Protein AF-A0A7R7JEM2-F1 (afdb_monomer)

Structure (mmCIF, N/CA/C/O backbone):
data_AF-A0A7R7JEM2-F1
#
_entry.id   AF-A0A7R7JEM2-F1
#
loop_
_atom_site.group_PDB
_atom_site.id
_atom_site.type_symbol
_atom_site.label_atom_id
_atom_site.label_alt_id
_atom_site.label_comp_id
_atom_site.label_asym_id
_atom_site.label_entity_id
_atom_site.label_seq_id
_atom_site.pdbx_PDB_ins_code
_atom_site.Cartn_x
_atom_site.Cartn_y
_atom_site.Cartn_z
_atom_site.occupancy
_atom_site.B_iso_or_equiv
_atom_site.auth_seq_id
_atom_site.auth_comp_id
_atom_site.auth_asym_id
_atom_site.auth_atom_id
_atom_site.pdbx_PDB_model_num
ATOM 1 N N . MET A 1 1 ? -31.741 18.610 4.351 1.00 39.25 1 MET A N 1
ATOM 2 C CA . MET A 1 1 ? -31.329 17.548 5.291 1.00 39.25 1 MET A CA 1
ATOM 3 C C . MET A 1 1 ? -29.887 17.199 4.954 1.00 39.25 1 MET A C 1
ATOM 5 O O . MET A 1 1 ? -29.651 16.505 3.975 1.00 39.25 1 MET A O 1
ATOM 9 N N . CYS A 1 2 ? -28.926 17.816 5.642 1.00 48.12 2 CYS A N 1
ATOM 10 C CA . CYS A 1 2 ? -27.505 17.566 5.407 1.00 48.12 2 CYS A CA 1
ATOM 11 C C . CYS A 1 2 ? -27.177 16.193 5.999 1.00 48.12 2 CYS A C 1
ATOM 13 O O . CYS A 1 2 ? -27.378 15.980 7.191 1.00 48.12 2 CYS A O 1
ATOM 15 N N . LEU A 1 3 ? -26.768 15.242 5.160 1.00 53.88 3 LEU A N 1
ATOM 16 C CA . LEU A 1 3 ? -26.299 13.942 5.624 1.00 53.88 3 LEU A CA 1
ATOM 17 C C . LEU A 1 3 ? -24.977 14.171 6.359 1.00 53.88 3 LEU A C 1
ATOM 19 O O . LEU A 1 3 ? -23.944 14.378 5.724 1.00 53.88 3 LEU A O 1
ATOM 23 N N . GLU A 1 4 ? -25.011 14.167 7.688 1.00 59.09 4 GLU A N 1
ATOM 24 C CA . GLU A 1 4 ? -23.791 14.064 8.482 1.00 59.09 4 GLU A CA 1
ATOM 25 C C . GLU A 1 4 ? -23.101 12.742 8.099 1.00 59.09 4 GLU A C 1
ATOM 27 O O . GLU A 1 4 ? -23.729 11.679 8.175 1.00 59.09 4 GLU A O 1
ATOM 32 N N . PRO A 1 5 ? -21.843 12.766 7.628 1.00 69.62 5 PRO A N 1
ATOM 33 C CA . PRO A 1 5 ? -21.163 11.552 7.209 1.00 69.62 5 PRO A CA 1
ATOM 34 C C . PRO A 1 5 ? -21.005 10.605 8.403 1.00 69.62 5 PRO A C 1
ATOM 36 O O . PRO A 1 5 ? -20.551 11.014 9.476 1.00 69.62 5 PRO A O 1
ATOM 39 N N . VAL A 1 6 ? -21.353 9.328 8.200 1.00 66.88 6 VAL A N 1
ATOM 40 C CA . VAL A 1 6 ? -21.167 8.260 9.196 1.00 66.88 6 VAL A CA 1
ATOM 41 C C . VAL A 1 6 ? -19.720 8.304 9.704 1.00 66.88 6 VAL A C 1
ATOM 43 O O . VAL A 1 6 ? -18.794 8.360 8.883 1.00 66.88 6 VAL A O 1
ATOM 46 N N . PRO A 1 7 ? -19.487 8.318 11.030 1.00 69.50 7 PRO A N 1
ATOM 47 C CA . PRO A 1 7 ? -18.138 8.368 11.566 1.00 69.50 7 PRO A CA 1
ATOM 48 C 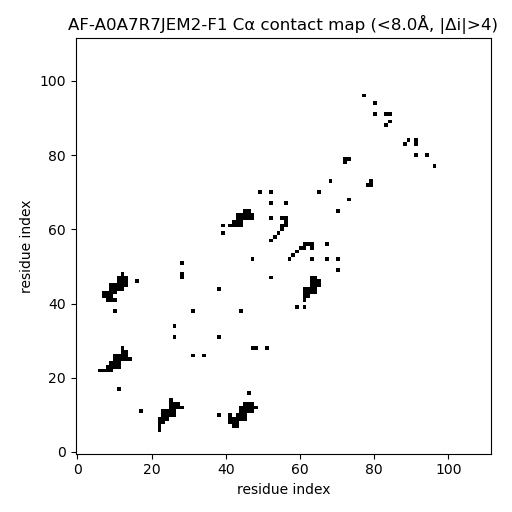C . PRO A 1 7 ? -17.379 7.107 11.149 1.00 69.50 7 PRO A C 1
ATOM 50 O O . PRO A 1 7 ? -17.726 5.999 11.535 1.00 69.50 7 PRO A O 1
ATOM 53 N N . VAL A 1 8 ? -1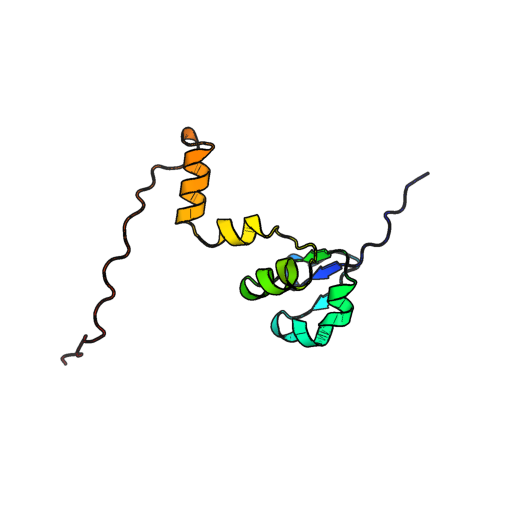6.342 7.302 10.340 1.00 82.56 8 VAL A N 1
ATOM 54 C CA . VAL A 1 8 ? -15.440 6.250 9.870 1.00 82.56 8 VAL A CA 1
ATOM 55 C C . VAL A 1 8 ? -14.238 6.159 10.800 1.00 82.56 8 VAL A C 1
ATOM 57 O O . VAL A 1 8 ? -13.520 7.143 10.987 1.00 82.56 8 VAL A O 1
ATOM 60 N N . ASN A 1 9 ? -14.006 4.980 11.363 1.00 91.62 9 ASN A N 1
ATOM 61 C CA . ASN A 1 9 ? -12.861 4.682 12.208 1.00 91.62 9 ASN A CA 1
ATOM 62 C C . ASN A 1 9 ? -11.631 4.385 11.338 1.00 91.62 9 ASN A C 1
ATOM 64 O O . ASN A 1 9 ? -11.570 3.370 10.640 1.00 91.62 9 ASN A O 1
ATOM 68 N N . ARG A 1 10 ? -10.641 5.277 11.361 1.00 95.56 10 ARG A N 1
ATOM 69 C CA . ARG A 1 10 ? -9.440 5.189 10.522 1.00 95.56 10 ARG A CA 1
ATOM 70 C C . ARG A 1 10 ? -8.204 5.060 11.396 1.00 95.56 10 ARG A C 1
ATOM 72 O O . ARG A 1 10 ? -8.033 5.830 12.338 1.00 95.56 10 ARG A O 1
ATOM 79 N N . ILE A 1 11 ? -7.310 4.146 11.039 1.00 97.50 11 ILE A N 1
ATOM 80 C CA . ILE A 1 11 ? -5.987 4.042 11.659 1.00 97.50 11 ILE A CA 1
ATOM 81 C C . ILE A 1 11 ? -4.943 4.476 10.644 1.00 97.50 11 ILE A C 1
ATOM 83 O O . ILE A 1 11 ? -4.968 4.004 9.514 1.00 97.50 11 ILE A O 1
ATOM 87 N N . SER A 1 12 ? -4.024 5.352 11.034 1.00 97.75 12 SER A N 1
ATOM 88 C CA . SER A 1 12 ? -2.889 5.761 10.211 1.00 97.75 12 SER A CA 1
ATOM 89 C C . SER A 1 12 ? -1.580 5.241 10.783 1.00 97.75 12 SER A C 1
ATOM 91 O O . SER A 1 12 ? -1.327 5.370 11.982 1.00 97.75 12 SER A O 1
ATOM 93 N N . PHE A 1 13 ? -0.734 4.713 9.904 1.00 98.06 13 PHE A N 1
ATOM 94 C CA . PHE A 1 13 ? 0.642 4.331 10.215 1.00 98.06 13 PHE A CA 1
ATOM 95 C C . PHE A 1 13 ? 1.667 5.427 9.878 1.00 98.06 13 PHE A C 1
ATOM 97 O O . PHE A 1 13 ? 2.841 5.288 10.216 1.00 98.06 13 PHE A O 1
ATOM 104 N N . ASP A 1 14 ? 1.228 6.536 9.271 1.00 97.38 14 ASP A N 1
ATOM 105 C CA . ASP A 1 14 ? 2.070 7.685 8.920 1.00 97.38 14 ASP A CA 1
ATOM 106 C C . ASP A 1 14 ? 1.405 8.998 9.387 1.00 97.38 14 ASP A C 1
ATOM 108 O O . ASP A 1 14 ? 0.506 9.530 8.717 1.00 97.38 14 ASP A O 1
ATOM 112 N N . PRO A 1 15 ? 1.814 9.541 10.551 1.00 94.12 15 PRO A N 1
ATOM 113 C CA . PRO A 1 15 ? 1.251 10.779 11.082 1.00 94.12 15 PRO A CA 1
ATOM 114 C C . PRO A 1 15 ? 1.465 11.991 10.176 1.00 94.12 15 PRO A C 1
ATOM 116 O O . PRO A 1 15 ? 0.593 12.853 10.109 1.00 94.12 15 PRO A O 1
ATOM 119 N N . LEU A 1 16 ? 2.580 12.053 9.442 1.00 95.94 16 LEU A N 1
ATOM 120 C CA . LEU A 1 16 ? 2.894 13.203 8.592 1.00 95.94 16 LEU A CA 1
ATOM 121 C C . LEU A 1 16 ? 1.953 13.262 7.389 1.00 95.94 16 LEU A C 1
ATOM 123 O O . LEU A 1 16 ? 1.447 14.329 7.049 1.00 95.94 16 LEU A O 1
ATOM 127 N N . ARG A 1 17 ? 1.646 12.107 6.789 1.00 95.19 17 ARG A N 1
ATOM 128 C CA . ARG A 1 17 ? 0.684 12.007 5.675 1.00 95.19 17 ARG A CA 1
ATOM 129 C C . ARG A 1 17 ? -0.770 12.214 6.080 1.00 95.19 17 ARG A C 1
ATOM 131 O O . ARG A 1 17 ? -1.627 12.334 5.210 1.00 95.19 17 ARG A O 1
ATOM 138 N N . THR A 1 18 ? -1.052 12.216 7.378 1.00 95.12 18 THR A N 1
ATOM 139 C CA . THR A 1 18 ? -2.410 12.342 7.923 1.00 95.12 18 THR A CA 1
ATOM 140 C C . THR A 1 18 ? -2.588 13.560 8.821 1.00 95.12 18 THR A C 1
ATOM 142 O O . THR A 1 18 ? -3.600 13.689 9.509 1.00 95.12 18 THR A O 1
ATOM 145 N N . LEU A 1 19 ? -1.632 14.489 8.783 1.00 94.12 19 LEU A N 1
ATOM 146 C CA . LEU A 1 19 ? -1.703 15.735 9.527 1.00 94.12 19 LEU A CA 1
ATOM 147 C C . LEU A 1 19 ? -2.957 16.530 9.127 1.00 94.12 19 LEU A C 1
ATOM 149 O O . LEU A 1 19 ? -3.228 16.733 7.946 1.00 94.12 19 LEU A O 1
ATOM 153 N N . GLY A 1 20 ? -3.733 16.969 10.119 1.00 90.00 20 GLY A N 1
ATOM 154 C CA . GLY A 1 20 ? -4.962 17.740 9.903 1.00 90.00 20 GLY A CA 1
ATOM 155 C C . GLY A 1 20 ? -6.181 16.915 9.475 1.00 90.00 20 GLY A C 1
ATOM 156 O O . GLY A 1 20 ? -7.271 17.471 9.348 1.00 90.00 20 GLY A O 1
ATOM 157 N N . MET A 1 21 ? -6.048 15.597 9.294 1.00 90.88 21 MET A N 1
ATOM 158 C CA . MET A 1 21 ? -7.202 14.732 9.061 1.00 90.88 21 MET A CA 1
ATOM 159 C C . MET A 1 21 ? -7.939 14.473 10.387 1.00 90.88 21 MET A C 1
ATOM 161 O O . MET A 1 21 ? -7.335 13.974 11.338 1.00 90.88 21 MET A O 1
ATOM 165 N N . PRO A 1 22 ? -9.244 14.775 10.484 1.00 89.50 22 PRO A N 1
ATOM 166 C CA . PRO A 1 22 ? -9.999 14.531 11.704 1.00 89.50 22 PRO A CA 1
ATOM 167 C C . PRO A 1 22 ? -10.309 13.038 11.877 1.00 89.50 22 PRO A C 1
ATOM 169 O O . PRO A 1 22 ? -10.402 12.291 10.899 1.00 89.50 22 PRO A O 1
ATOM 172 N N . ARG A 1 23 ? -10.571 12.633 13.128 1.00 87.19 23 ARG A N 1
ATOM 173 C CA . ARG A 1 23 ? -11.124 11.312 13.492 1.00 87.19 23 ARG A CA 1
ATOM 174 C C . ARG A 1 23 ? -10.277 10.136 12.982 1.00 87.19 23 ARG A C 1
ATOM 176 O O . ARG A 1 23 ? -10.768 9.264 12.267 1.00 87.19 23 ARG A O 1
ATOM 183 N N . LEU A 1 24 ? -9.002 10.110 13.359 1.00 93.31 24 LEU A N 1
ATOM 184 C CA . LEU A 1 24 ? -8.118 8.982 13.083 1.00 93.31 24 LEU A CA 1
ATOM 185 C C . LEU A 1 24 ? -7.231 8.668 14.288 1.00 93.31 24 LEU A C 1
ATOM 187 O O . LEU A 1 24 ? -6.933 9.543 15.100 1.00 93.31 24 LEU A O 1
ATOM 191 N N . VAL A 1 25 ? -6.811 7.414 14.387 1.00 95.06 25 VAL A N 1
ATOM 192 C CA . VAL A 1 25 ? -5.885 6.936 15.413 1.00 95.06 25 VAL A CA 1
ATOM 193 C C . VAL A 1 25 ? -4.531 6.681 14.770 1.00 95.06 25 VAL A C 1
ATOM 195 O O . VAL A 1 25 ? -4.438 6.012 13.745 1.00 95.06 25 VAL A O 1
ATOM 198 N N . HIS A 1 26 ? -3.467 7.201 15.372 1.00 96.06 26 HIS A N 1
ATOM 199 C CA . HIS A 1 26 ? -2.111 6.933 14.908 1.00 96.06 26 HIS A CA 1
ATOM 200 C C . HIS A 1 26 ? -1.541 5.703 15.609 1.00 96.06 26 HIS A C 1
ATOM 202 O O . HIS A 1 26 ? -1.525 5.630 16.838 1.00 96.06 26 HIS A O 1
ATOM 208 N N . VAL A 1 27 ? -1.020 4.762 14.827 1.00 97.25 27 VAL A N 1
ATOM 209 C CA . VAL A 1 27 ? -0.307 3.586 15.329 1.00 97.25 27 VAL A CA 1
ATOM 210 C C . VAL A 1 27 ? 1.055 3.552 14.661 1.00 97.25 27 VAL A C 1
ATOM 212 O O . VAL A 1 27 ? 1.149 3.564 13.440 1.00 97.25 27 VAL A O 1
ATOM 215 N N . LYS A 1 28 ? 2.133 3.493 15.444 1.00 96.50 28 LYS A N 1
ATOM 216 C CA . LYS A 1 28 ? 3.469 3.293 14.870 1.00 96.50 28 LYS A CA 1
ATOM 217 C C . LYS A 1 28 ? 3.527 1.933 14.152 1.00 96.50 28 LYS A C 1
ATOM 219 O O . LYS A 1 28 ? 3.040 0.959 14.736 1.00 96.50 28 LYS A O 1
ATOM 224 N N . PRO A 1 29 ? 4.123 1.822 12.949 1.00 97.00 29 PRO A N 1
ATOM 225 C CA . PRO A 1 29 ? 4.241 0.553 12.223 1.00 97.00 29 PRO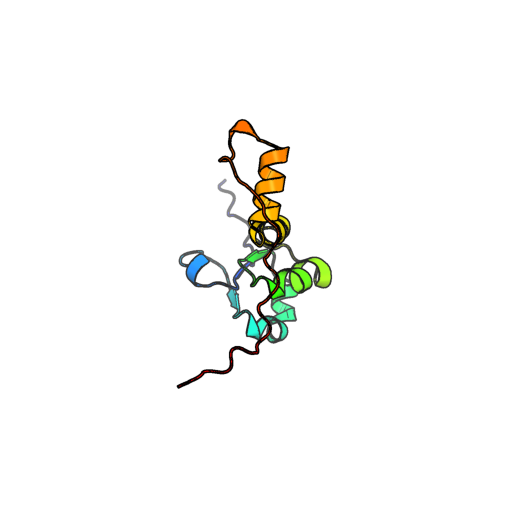 A CA 1
ATOM 226 C C . PRO A 1 29 ? 4.742 -0.609 13.092 1.00 97.00 29 PRO A C 1
ATOM 228 O O . PRO A 1 29 ? 4.177 -1.702 13.077 1.00 97.00 29 PRO A O 1
ATOM 231 N N . GLU A 1 30 ? 5.743 -0.356 13.937 1.00 97.62 30 GLU A N 1
ATOM 232 C CA . GLU A 1 30 ? 6.381 -1.346 14.815 1.00 97.62 30 GLU A CA 1
ATOM 233 C C . GLU A 1 30 ? 5.463 -1.817 15.955 1.00 97.62 30 GLU A C 1
ATOM 235 O O . GLU A 1 30 ? 5.751 -2.798 16.640 1.00 97.62 30 GLU A O 1
ATOM 240 N N . HIS A 1 31 ? 4.358 -1.112 16.202 1.00 97.44 31 HIS A N 1
ATOM 241 C CA . HIS A 1 31 ? 3.379 -1.443 17.235 1.00 97.44 31 HIS A CA 1
ATOM 242 C C . HIS A 1 31 ? 2.136 -2.135 16.678 1.00 97.44 31 HIS A C 1
ATOM 244 O O . HIS A 1 31 ? 1.254 -2.479 17.458 1.00 97.44 31 HIS A O 1
ATOM 250 N N . MET A 1 32 ? 2.083 -2.427 15.373 1.00 96.69 32 MET A N 1
ATOM 251 C CA . MET A 1 32 ? 0.952 -3.097 14.719 1.00 96.69 32 MET A CA 1
ATOM 252 C C . MET A 1 32 ? 0.396 -4.280 15.527 1.00 96.69 32 MET A C 1
ATOM 254 O O . MET A 1 32 ? -0.800 -4.336 15.793 1.00 96.69 32 MET A O 1
ATOM 258 N N . TYR A 1 33 ? 1.263 -5.191 15.982 1.00 96.94 33 TYR A N 1
ATOM 259 C CA . TYR A 1 33 ? 0.830 -6.388 16.709 1.00 96.94 33 TYR A CA 1
ATOM 260 C C . TYR A 1 33 ? 0.244 -6.097 18.101 1.00 96.94 33 TYR A C 1
ATOM 262 O O . TYR A 1 33 ? -0.595 -6.852 18.580 1.00 96.94 33 TYR A O 1
ATOM 270 N N . ARG A 1 34 ? 0.631 -4.982 18.736 1.00 97.88 34 ARG A N 1
ATOM 271 C CA . ARG A 1 34 ? 0.074 -4.542 20.029 1.00 97.88 34 ARG A CA 1
ATOM 272 C C . ARG A 1 34 ? -1.330 -3.949 19.886 1.00 97.88 34 ARG A C 1
ATOM 274 O O . ARG A 1 34 ? -2.061 -3.880 20.864 1.00 97.88 34 ARG A O 1
ATOM 281 N N . HIS A 1 35 ? -1.699 -3.536 18.674 1.00 97.06 35 HIS A N 1
ATOM 282 C CA . HIS A 1 35 ? -2.967 -2.876 18.360 1.00 97.06 35 HIS A CA 1
ATOM 283 C C . HIS A 1 35 ? -3.863 -3.726 17.441 1.00 97.06 35 HIS A C 1
ATOM 285 O O . HIS A 1 35 ? -4.748 -3.181 16.782 1.00 97.06 35 HIS A O 1
ATOM 291 N N . LEU A 1 36 ? -3.666 -5.053 17.379 1.00 97.19 36 LEU A N 1
ATOM 292 C CA . LEU A 1 36 ? -4.425 -5.926 16.470 1.00 97.19 36 LEU A CA 1
ATOM 293 C C . LEU A 1 36 ? -5.937 -5.803 16.646 1.00 97.19 36 LEU A C 1
ATOM 295 O O . LEU A 1 36 ? -6.640 -5.701 15.648 1.00 97.19 36 LEU A O 1
ATOM 299 N N . GLU A 1 37 ? -6.432 -5.756 17.882 1.00 96.25 37 GLU A N 1
ATOM 300 C CA . GLU A 1 37 ? -7.871 -5.637 18.146 1.00 96.25 37 GLU A CA 1
ATOM 301 C C . GLU A 1 37 ? -8.458 -4.352 17.549 1.00 96.25 37 GLU A C 1
ATOM 303 O O . GLU A 1 37 ? -9.482 -4.386 16.873 1.00 96.25 37 GLU A O 1
ATOM 308 N N . GLN A 1 38 ? -7.751 -3.227 17.688 1.00 95.44 38 GLN A N 1
ATOM 309 C CA . GLN A 1 38 ? -8.152 -1.953 17.082 1.00 95.44 38 GLN A CA 1
ATOM 310 C C . GLN A 1 38 ? -8.074 -2.006 15.548 1.00 95.44 38 GLN A C 1
ATOM 312 O O . GLN A 1 38 ? -8.972 -1.526 14.860 1.00 95.44 38 GLN A O 1
ATOM 317 N N . ILE A 1 39 ? -7.026 -2.627 15.002 1.00 97.12 39 ILE A N 1
ATOM 318 C CA . ILE A 1 39 ? -6.818 -2.790 13.554 1.00 97.12 39 ILE A CA 1
ATOM 319 C C . ILE A 1 39 ? -7.908 -3.659 12.920 1.00 97.12 39 ILE A C 1
ATOM 321 O O . ILE A 1 39 ? -8.368 -3.359 11.816 1.00 97.12 39 ILE A O 1
ATOM 325 N N . ARG A 1 40 ? -8.346 -4.717 13.609 1.00 96.44 40 ARG A N 1
ATOM 326 C CA . ARG A 1 40 ? -9.384 -5.639 13.127 1.00 96.44 40 ARG A CA 1
ATOM 327 C C . ARG A 1 40 ? -10.724 -4.945 12.905 1.00 96.44 40 ARG A C 1
ATOM 329 O O . ARG A 1 40 ? -11.437 -5.335 11.982 1.00 96.44 40 ARG A O 1
ATOM 336 N N . VAL A 1 41 ? -11.036 -3.925 13.704 1.00 95.44 41 VAL A N 1
ATOM 337 C CA . VAL A 1 41 ? -12.316 -3.196 13.660 1.00 95.44 41 VAL A CA 1
ATOM 338 C C . VAL A 1 41 ? -12.241 -1.845 12.935 1.00 95.44 41 VAL A C 1
ATOM 340 O O . VAL A 1 41 ? -13.258 -1.175 12.796 1.00 95.44 41 VAL A O 1
ATOM 343 N N . ALA A 1 42 ? -11.066 -1.421 12.462 1.00 95.69 42 ALA A N 1
ATOM 344 C CA . ALA A 1 42 ? -10.901 -0.142 11.769 1.00 95.69 42 ALA A CA 1
ATOM 345 C C . ALA A 1 42 ? -11.402 -0.203 10.322 1.00 95.69 42 ALA A C 1
ATOM 347 O O . ALA A 1 42 ? -10.934 -1.040 9.553 1.00 95.69 42 ALA A O 1
ATOM 348 N N . ASP A 1 43 ? -12.273 0.715 9.905 1.00 94.94 43 ASP A N 1
ATOM 349 C CA . ASP A 1 43 ? -12.828 0.773 8.543 1.00 94.94 43 ASP A CA 1
ATOM 350 C C . ASP A 1 43 ? -11.741 0.875 7.470 1.00 94.94 43 ASP A C 1
ATOM 352 O O . ASP A 1 43 ? -11.835 0.235 6.419 1.00 94.94 43 ASP A O 1
ATOM 356 N N . TRP A 1 44 ? -10.694 1.650 7.762 1.00 96.31 44 TRP A N 1
ATOM 357 C CA . TRP A 1 44 ? -9.554 1.860 6.877 1.00 96.31 44 TRP A CA 1
ATOM 358 C C . TRP A 1 44 ? -8.235 1.919 7.632 1.00 96.31 44 TRP A C 1
ATOM 360 O O . TRP A 1 44 ? -8.123 2.559 8.680 1.00 96.31 44 TRP A O 1
ATOM 370 N N . LEU A 1 45 ? -7.215 1.324 7.020 1.00 97.81 45 LEU A N 1
ATOM 371 C CA . LEU A 1 45 ? -5.824 1.457 7.425 1.00 97.81 45 LEU A CA 1
ATOM 372 C C . LEU A 1 45 ? -5.088 2.339 6.416 1.00 97.81 45 LEU A C 1
ATOM 374 O O . LEU A 1 45 ? -5.040 2.033 5.226 1.00 97.81 45 LEU A O 1
ATOM 378 N N . LEU A 1 46 ? -4.529 3.444 6.885 1.00 97.81 46 LEU A N 1
ATOM 379 C CA . LEU A 1 46 ? -3.911 4.473 6.067 1.00 97.81 46 LEU A CA 1
ATOM 380 C C . LEU A 1 46 ? -2.390 4.397 6.178 1.00 97.81 46 LEU A C 1
ATOM 382 O O . LEU A 1 46 ? -1.829 4.290 7.267 1.00 97.81 46 LEU A O 1
ATOM 386 N N . PHE A 1 47 ? -1.744 4.487 5.025 1.00 97.75 47 PHE A N 1
ATOM 387 C CA . PHE A 1 47 ? -0.305 4.563 4.814 1.00 97.75 47 PHE A CA 1
ATOM 388 C C . PHE A 1 47 ? 0.519 3.516 5.586 1.00 97.75 47 PHE A C 1
ATOM 390 O O . PHE A 1 47 ? 1.500 3.889 6.230 1.00 97.75 47 PHE A O 1
ATOM 397 N N . PRO A 1 48 ? 0.170 2.211 5.542 1.00 98.00 48 PRO A N 1
ATOM 398 C CA . PRO A 1 48 ? 1.004 1.174 6.149 1.00 98.00 48 PRO A CA 1
ATOM 399 C C . PRO A 1 48 ? 2.419 1.152 5.550 1.00 98.00 48 PRO A C 1
ATOM 401 O O . PRO A 1 48 ? 2.632 1.497 4.384 1.00 98.00 48 PRO A O 1
ATOM 404 N N . ALA A 1 49 ? 3.402 0.691 6.321 1.00 96.88 49 ALA A N 1
ATOM 405 C CA . ALA A 1 49 ? 4.727 0.411 5.779 1.00 96.88 49 ALA A CA 1
ATOM 406 C C . ALA A 1 49 ? 4.666 -0.769 4.790 1.00 96.88 49 ALA A C 1
ATOM 408 O O . ALA A 1 49 ? 3.839 -1.669 4.936 1.00 96.88 49 ALA A O 1
ATOM 409 N N . ALA A 1 50 ? 5.571 -0.809 3.804 1.00 95.62 50 ALA A N 1
ATOM 410 C CA . ALA A 1 50 ? 5.551 -1.821 2.738 1.00 95.62 50 ALA A CA 1
ATOM 411 C C . ALA A 1 50 ? 5.548 -3.269 3.268 1.00 95.62 50 ALA A C 1
ATOM 413 O O . ALA A 1 50 ? 4.849 -4.125 2.733 1.00 95.62 50 ALA A O 1
ATOM 414 N N . TRP A 1 51 ? 6.265 -3.533 4.364 1.00 96.00 51 TRP A N 1
ATOM 415 C CA . TRP A 1 51 ? 6.305 -4.854 4.997 1.00 96.00 51 TRP A CA 1
ATOM 416 C C . TRP A 1 51 ? 4.986 -5.245 5.691 1.00 96.00 51 TRP A C 1
ATOM 418 O O . TRP A 1 51 ? 4.726 -6.431 5.877 1.00 96.00 51 TRP A O 1
ATOM 428 N N . GLN A 1 52 ? 4.134 -4.279 6.057 1.00 97.50 52 GLN A N 1
ATOM 429 C CA . GLN A 1 52 ? 2.844 -4.531 6.713 1.00 97.50 52 GLN A CA 1
ATOM 430 C C . GLN A 1 52 ? 1.738 -4.897 5.721 1.00 97.50 52 GLN A C 1
ATOM 432 O O . GLN A 1 52 ? 0.777 -5.562 6.102 1.00 97.50 52 GLN A O 1
ATOM 437 N N . VAL A 1 53 ? 1.858 -4.462 4.461 1.00 97.50 53 VAL A N 1
ATOM 438 C CA . VAL A 1 53 ? 0.796 -4.538 3.442 1.00 97.50 53 VAL A CA 1
ATOM 439 C C . VAL A 1 53 ? 0.211 -5.941 3.336 1.00 97.50 53 VAL A C 1
ATOM 441 O O . VAL A 1 53 ? -1.003 -6.102 3.429 1.00 97.50 53 VAL A O 1
ATOM 444 N N . ASN A 1 54 ? 1.063 -6.961 3.224 1.00 97.38 54 ASN A N 1
ATOM 445 C CA . ASN A 1 54 ? 0.604 -8.336 3.046 1.00 97.38 54 ASN A CA 1
ATOM 446 C C . ASN A 1 54 ? -0.129 -8.872 4.280 1.00 97.38 54 ASN A C 1
ATOM 448 O O . ASN A 1 54 ? -1.186 -9.486 4.151 1.00 97.38 54 ASN A O 1
ATOM 452 N N . ALA A 1 55 ? 0.396 -8.601 5.477 1.00 97.75 55 ALA A N 1
ATOM 453 C CA . ALA A 1 55 ? -0.232 -9.031 6.722 1.00 97.75 55 ALA A CA 1
ATOM 454 C C . ALA A 1 55 ? -1.594 -8.349 6.928 1.00 97.75 55 ALA A C 1
ATOM 456 O O . ALA A 1 55 ? -2.574 -9.008 7.265 1.00 97.75 55 ALA A O 1
ATOM 457 N N . LEU A 1 56 ? -1.673 -7.040 6.685 1.00 98.00 56 LEU A N 1
ATOM 458 C CA . LEU A 1 56 ? -2.896 -6.261 6.874 1.00 98.00 56 LEU A CA 1
ATOM 459 C C . LEU A 1 56 ? -3.964 -6.584 5.822 1.00 98.00 56 LEU A C 1
ATOM 461 O O . LEU A 1 56 ? -5.134 -6.750 6.166 1.00 98.00 56 LEU A O 1
ATOM 465 N N . HIS A 1 57 ? -3.574 -6.674 4.550 1.00 97.75 57 HIS A N 1
ATOM 466 C CA . HIS A 1 57 ? -4.514 -6.876 3.454 1.00 97.75 57 HIS A CA 1
ATOM 467 C C . HIS A 1 57 ? -4.894 -8.347 3.273 1.00 97.75 57 HIS A C 1
ATOM 469 O O . HIS A 1 57 ? -6.070 -8.681 3.366 1.00 97.75 57 HIS A O 1
ATOM 475 N N . TYR A 1 58 ? -3.916 -9.228 3.047 1.00 97.69 58 TYR A N 1
ATOM 476 C CA . TYR A 1 58 ? -4.188 -10.644 2.788 1.00 97.69 58 TYR A CA 1
ATOM 477 C C . TYR A 1 58 ? -4.405 -11.436 4.079 1.00 97.69 58 TYR A C 1
ATOM 479 O O . TYR A 1 58 ? -5.264 -12.308 4.119 1.00 97.69 58 TYR A O 1
ATOM 487 N N . GLY A 1 59 ? -3.658 -11.122 5.143 1.00 97.38 59 GLY A N 1
ATOM 488 C CA . GLY A 1 59 ? -3.778 -11.825 6.424 1.00 97.38 59 GLY A CA 1
ATOM 489 C C . GLY A 1 59 ? -5.017 -11.425 7.230 1.00 97.38 59 GLY A C 1
ATOM 490 O O . GLY A 1 59 ? -5.744 -12.286 7.717 1.00 97.38 59 GLY A O 1
ATOM 491 N N . LEU A 1 60 ? -5.269 -10.121 7.380 1.00 97.06 60 LEU A N 1
ATOM 492 C CA . LEU A 1 60 ? -6.385 -9.601 8.184 1.00 97.06 60 LEU A CA 1
ATOM 493 C C . LEU A 1 60 ? -7.609 -9.176 7.358 1.00 97.06 60 LEU A C 1
ATOM 495 O O . LEU A 1 60 ? -8.607 -8.757 7.944 1.00 97.06 60 LEU A O 1
ATOM 499 N N . GLY A 1 61 ? -7.545 -9.234 6.024 1.00 97.00 61 GLY A N 1
ATOM 500 C CA . GLY A 1 61 ? -8.653 -8.832 5.153 1.00 97.00 61 GLY A CA 1
ATOM 501 C C . GLY A 1 61 ? -9.003 -7.344 5.244 1.00 97.00 61 GLY A C 1
ATOM 502 O O . GLY A 1 61 ? -10.114 -6.949 4.883 1.00 97.00 61 GLY A O 1
ATOM 503 N N . ARG A 1 62 ? -8.107 -6.497 5.774 1.00 97.12 62 ARG A N 1
ATOM 504 C CA . ARG A 1 62 ? -8.413 -5.080 5.997 1.00 97.12 62 ARG A CA 1
ATOM 505 C C . ARG A 1 62 ? -8.257 -4.269 4.715 1.00 97.12 62 ARG A C 1
ATOM 507 O O . ARG A 1 62 ? -7.392 -4.520 3.871 1.00 97.12 62 ARG A O 1
ATOM 514 N N . ARG A 1 63 ? -9.095 -3.237 4.599 1.00 97.06 63 ARG A N 1
ATOM 515 C CA . ARG A 1 63 ? -8.994 -2.224 3.546 1.00 97.06 63 ARG A CA 1
ATOM 516 C C . ARG A 1 63 ? -7.831 -1.297 3.865 1.00 97.06 63 ARG A C 1
ATOM 518 O O . ARG A 1 63 ? -7.773 -0.725 4.954 1.00 97.06 63 ARG A O 1
ATOM 525 N N . ILE A 1 64 ? -6.932 -1.143 2.900 1.00 97.69 64 ILE A N 1
ATOM 526 C CA . ILE A 1 64 ? -5.758 -0.289 3.034 1.00 97.69 64 ILE A CA 1
ATOM 527 C C . ILE A 1 64 ? -5.776 0.829 1.993 1.00 97.69 64 ILE A C 1
ATOM 529 O O . ILE A 1 64 ? -6.249 0.641 0.869 1.00 97.69 64 ILE A O 1
ATOM 533 N N . PHE A 1 65 ? -5.248 1.984 2.377 1.00 97.06 65 PHE A N 1
ATOM 534 C CA . PHE A 1 65 ? -4.945 3.086 1.478 1.00 97.06 65 PHE A CA 1
ATOM 535 C C . PHE A 1 65 ? -3.487 3.517 1.681 1.00 97.06 65 PHE A C 1
ATOM 537 O O . PHE A 1 65 ? -3.109 3.740 2.826 1.00 97.06 65 PHE A O 1
ATOM 544 N N . PRO A 1 66 ? -2.674 3.706 0.630 1.00 96.94 66 PRO A N 1
ATOM 545 C CA . PRO A 1 66 ? -2.950 3.383 -0.768 1.00 96.94 66 PRO A CA 1
ATOM 546 C C . PRO A 1 66 ? -3.268 1.898 -0.993 1.00 96.94 66 PRO A C 1
ATOM 548 O O . PRO A 1 66 ? -3.044 1.064 -0.120 1.00 96.94 66 PRO A O 1
ATOM 551 N N . SER A 1 67 ? -3.831 1.573 -2.157 1.00 97.00 67 SER A N 1
ATOM 552 C CA . SER A 1 67 ? -4.236 0.198 -2.474 1.00 97.00 67 SER A CA 1
ATOM 553 C C . SER A 1 67 ? -3.034 -0.764 -2.523 1.00 97.00 67 SER A C 1
ATOM 555 O O . SER A 1 67 ? -1.923 -0.322 -2.827 1.00 97.00 67 SER A O 1
ATOM 557 N N . PRO A 1 68 ? -3.227 -2.083 -2.326 1.00 96.38 68 PRO A N 1
ATOM 558 C CA . PRO A 1 68 ? -2.150 -3.067 -2.482 1.00 96.38 68 PRO A CA 1
ATOM 559 C C . PRO A 1 68 ? -1.458 -2.986 -3.851 1.00 96.38 68 PRO A C 1
ATOM 561 O O . PRO A 1 68 ? -0.236 -3.059 -3.934 1.00 96.38 68 PRO A O 1
ATOM 564 N N . ALA A 1 69 ? -2.224 -2.740 -4.921 1.00 95.88 69 ALA A N 1
ATOM 565 C CA . ALA A 1 69 ? -1.685 -2.551 -6.266 1.00 95.88 69 ALA A CA 1
ATOM 566 C C . ALA A 1 69 ? -0.718 -1.358 -6.340 1.00 95.88 69 ALA A C 1
ATOM 568 O O . ALA A 1 69 ? 0.332 -1.456 -6.969 1.00 95.88 69 ALA A O 1
ATOM 569 N N . THR A 1 70 ? -1.024 -0.257 -5.644 1.00 95.94 70 THR A N 1
ATOM 570 C CA . THR A 1 70 ? -0.128 0.904 -5.542 1.00 95.94 70 THR A CA 1
ATOM 571 C C . THR A 1 70 ? 1.196 0.534 -4.879 1.00 95.94 70 THR A C 1
ATOM 573 O O . THR A 1 70 ? 2.244 0.959 -5.356 1.00 95.94 70 THR A O 1
ATOM 576 N N . TYR A 1 71 ? 1.172 -0.275 -3.815 1.00 96.25 71 TYR A N 1
ATOM 577 C CA . TYR A 1 71 ? 2.397 -0.728 -3.150 1.00 96.25 71 TYR A CA 1
ATOM 578 C C . TYR A 1 71 ? 3.217 -1.670 -4.031 1.00 96.25 71 TYR A C 1
ATOM 580 O O . TYR A 1 71 ? 4.427 -1.491 -4.148 1.00 96.25 71 TYR A O 1
ATOM 588 N N . HIS A 1 72 ? 2.575 -2.650 -4.667 1.00 94.50 72 HIS A N 1
ATOM 589 C CA . HIS A 1 72 ? 3.275 -3.638 -5.488 1.00 94.50 72 HIS A CA 1
ATOM 590 C C . HIS A 1 72 ? 3.861 -3.018 -6.757 1.00 94.50 72 HIS A C 1
ATOM 592 O O . HIS A 1 72 ? 5.030 -3.243 -7.065 1.00 94.50 72 HIS A O 1
ATOM 598 N N . LEU A 1 73 ? 3.079 -2.195 -7.460 1.00 95.31 73 LEU A N 1
ATOM 599 C CA . LEU A 1 73 ? 3.535 -1.553 -8.688 1.00 95.31 73 LEU A CA 1
ATOM 600 C C . LEU A 1 73 ? 4.506 -0.404 -8.395 1.00 95.31 73 LEU A C 1
ATOM 602 O O . LEU A 1 73 ? 5.542 -0.287 -9.040 1.00 95.31 73 LEU A O 1
ATOM 606 N N . GLY A 1 74 ? 4.206 0.417 -7.387 1.00 92.62 74 GLY A N 1
ATOM 607 C CA . GLY A 1 74 ? 5.011 1.587 -7.036 1.00 92.62 74 GLY A CA 1
ATOM 608 C C . GLY 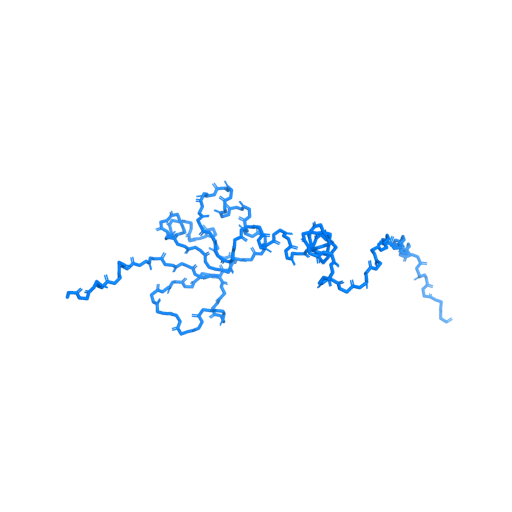A 1 74 ? 6.376 1.259 -6.426 1.00 92.62 74 GLY A C 1
ATOM 609 O O . GLY A 1 74 ? 7.249 2.125 -6.401 1.00 92.62 74 GLY A O 1
ATOM 610 N N . HIS A 1 75 ? 6.594 0.028 -5.947 1.00 93.50 75 HIS A N 1
ATOM 611 C CA . HIS A 1 75 ? 7.882 -0.375 -5.376 1.00 93.50 75 HIS A CA 1
ATOM 612 C C . HIS A 1 75 ? 8.977 -0.567 -6.435 1.00 93.50 75 HIS A C 1
ATOM 614 O O . HIS A 1 75 ? 10.151 -0.308 -6.165 1.00 93.50 75 HIS A O 1
ATOM 620 N N . SER A 1 76 ? 8.613 -1.002 -7.644 1.00 94.69 76 SER A N 1
ATOM 621 C CA . SER A 1 76 ? 9.568 -1.284 -8.715 1.00 94.69 76 SER A CA 1
ATOM 622 C C . SER A 1 76 ? 9.364 -0.328 -9.876 1.00 94.69 76 SER A C 1
ATOM 624 O O . SER A 1 76 ? 8.386 -0.417 -10.613 1.00 94.69 76 SER A O 1
ATOM 626 N N . LYS A 1 77 ? 10.351 0.545 -10.101 1.00 93.06 77 LYS A N 1
ATOM 627 C CA . LYS A 1 77 ? 10.366 1.416 -11.283 1.00 93.06 77 LYS A CA 1
ATOM 628 C C . LYS A 1 77 ? 10.318 0.606 -12.581 1.00 93.06 77 LYS A C 1
ATOM 630 O O . LYS A 1 77 ? 9.655 1.021 -13.516 1.00 93.06 77 LYS A O 1
ATOM 635 N N . VAL A 1 78 ? 10.968 -0.561 -12.617 1.00 95.00 78 VAL A N 1
ATOM 636 C CA . VAL A 1 78 ? 10.965 -1.459 -13.783 1.00 95.00 78 VAL A CA 1
ATOM 637 C C . VAL A 1 78 ? 9.559 -1.981 -14.074 1.00 95.00 78 VAL A C 1
ATOM 639 O O . VAL A 1 78 ? 9.098 -1.878 -15.208 1.00 95.00 78 VAL A O 1
ATOM 642 N N . GLU A 1 79 ? 8.862 -2.501 -13.061 1.00 95.56 79 GLU A N 1
ATOM 643 C CA . GLU A 1 79 ? 7.504 -3.031 -13.241 1.00 95.56 79 GLU A CA 1
ATOM 644 C C . GLU A 1 79 ? 6.503 -1.914 -13.550 1.00 95.56 79 GLU A C 1
ATOM 646 O O . GLU A 1 79 ? 5.665 -2.066 -14.436 1.00 95.56 79 GLU A O 1
ATOM 651 N N . MET A 1 80 ? 6.638 -0.753 -12.901 1.00 95.88 80 MET A N 1
ATOM 652 C CA . MET A 1 80 ? 5.824 0.423 -13.204 1.00 95.88 80 MET A CA 1
ATOM 653 C C . MET A 1 80 ? 6.012 0.889 -14.654 1.00 95.88 80 MET A C 1
ATOM 655 O O . MET A 1 80 ? 5.023 1.095 -15.353 1.00 95.88 80 MET A O 1
ATOM 659 N N . THR A 1 81 ? 7.254 1.003 -15.138 1.00 95.81 81 THR A N 1
ATOM 660 C CA . THR A 1 81 ? 7.534 1.361 -16.537 1.00 95.81 81 THR A CA 1
ATOM 661 C C . THR A 1 81 ? 6.948 0.333 -17.502 1.00 95.81 81 THR A C 1
ATOM 663 O O . THR A 1 81 ? 6.329 0.723 -18.486 1.00 95.81 81 THR A O 1
ATOM 666 N N . ARG A 1 82 ? 7.079 -0.971 -17.222 1.00 95.69 82 ARG A N 1
ATOM 667 C CA . ARG A 1 82 ? 6.486 -2.033 -18.055 1.00 95.69 82 ARG A CA 1
ATOM 668 C C . ARG A 1 82 ? 4.964 -1.927 -18.126 1.00 95.69 82 ARG A C 1
ATOM 670 O O . ARG A 1 82 ? 4.405 -2.014 -19.216 1.00 95.69 82 ARG A O 1
ATOM 677 N N . ALA A 1 83 ? 4.303 -1.695 -16.992 1.00 96.44 83 ALA A N 1
ATOM 678 C CA . ALA A 1 83 ? 2.855 -1.515 -16.949 1.00 96.44 83 ALA A CA 1
ATOM 679 C C . ALA A 1 83 ? 2.407 -0.275 -17.740 1.00 96.44 83 ALA A C 1
ATOM 681 O O . ALA A 1 83 ? 1.447 -0.348 -18.504 1.00 96.44 83 ALA A O 1
ATOM 682 N N . LEU A 1 84 ? 3.121 0.846 -17.609 1.00 96.44 84 LEU A N 1
ATOM 683 C CA . LEU A 1 84 ? 2.813 2.065 -18.358 1.00 96.44 84 LEU A CA 1
ATOM 684 C C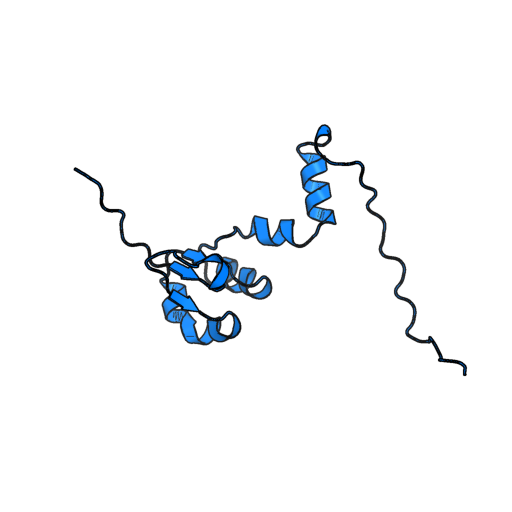 . LEU A 1 84 ? 3.066 1.894 -19.862 1.00 96.44 84 LEU A C 1
ATOM 686 O O . LEU A 1 84 ? 2.230 2.303 -20.658 1.00 96.44 84 LEU A O 1
ATOM 690 N N . LEU A 1 85 ? 4.153 1.231 -20.267 1.00 96.25 85 LEU A N 1
ATOM 691 C CA . LEU A 1 85 ? 4.415 0.926 -21.679 1.00 96.25 85 LEU A CA 1
ATOM 692 C C . LEU A 1 85 ? 3.316 0.050 -22.293 1.00 96.25 85 LEU A C 1
ATOM 694 O O . LEU A 1 85 ? 2.979 0.230 -23.459 1.00 96.25 85 LEU A O 1
ATOM 698 N N . ALA A 1 86 ? 2.738 -0.872 -21.520 1.00 96.69 86 ALA A N 1
ATOM 699 C CA . ALA A 1 86 ? 1.654 -1.728 -21.992 1.00 96.69 86 ALA A CA 1
ATOM 700 C C . ALA A 1 86 ? 0.326 -0.974 -22.193 1.00 96.69 86 ALA A C 1
ATOM 702 O O . ALA A 1 86 ? -0.459 -1.347 -23.061 1.00 96.69 86 ALA A O 1
ATOM 703 N N . VAL A 1 87 ? 0.060 0.068 -21.397 1.00 97.62 87 VAL A N 1
ATOM 704 C CA . VAL A 1 87 ? -1.236 0.776 -21.390 1.00 97.62 87 VAL A CA 1
ATOM 705 C C . VAL A 1 87 ? -1.196 2.087 -22.178 1.00 97.62 87 VAL A C 1
ATOM 707 O O . VAL A 1 87 ? -2.154 2.422 -22.871 1.00 97.62 87 VAL A O 1
ATOM 710 N N . CYS A 1 88 ? -0.107 2.846 -22.080 1.00 96.88 88 CYS A N 1
ATOM 711 C CA . CYS A 1 88 ? 0.044 4.173 -22.676 1.00 96.88 88 CYS A CA 1
ATOM 712 C C . CYS A 1 88 ? 1.465 4.398 -23.238 1.00 96.88 88 CYS A C 1
ATOM 714 O O . CYS A 1 88 ? 2.158 5.324 -22.815 1.00 96.88 88 CYS A O 1
ATOM 716 N N . PRO A 1 89 ? 1.912 3.601 -24.230 1.00 95.88 89 PRO A N 1
ATOM 717 C CA . PRO A 1 89 ? 3.298 3.617 -24.715 1.00 95.88 89 PRO A CA 1
ATOM 718 C C . PRO A 1 89 ? 3.787 4.996 -25.187 1.00 95.88 89 PRO A C 1
ATOM 720 O O . PRO A 1 89 ? 4.952 5.325 -25.003 1.00 95.88 89 PRO A O 1
ATOM 723 N N . HIS A 1 90 ? 2.900 5.832 -25.735 1.00 97.38 90 HIS A N 1
ATOM 724 C CA . HIS A 1 90 ? 3.230 7.178 -26.226 1.00 97.38 90 HIS A CA 1
ATOM 725 C C . HIS A 1 90 ? 3.391 8.234 -25.116 1.00 97.38 90 HIS A C 1
ATOM 727 O O . HIS A 1 90 ? 3.788 9.362 -25.396 1.00 97.38 90 HIS A O 1
ATOM 733 N N . ASN A 1 91 ? 3.065 7.898 -23.864 1.00 97.00 91 ASN A N 1
ATOM 734 C CA . ASN A 1 91 ? 3.150 8.797 -22.708 1.00 97.00 91 ASN A CA 1
ATOM 735 C C . ASN A 1 91 ? 4.268 8.402 -21.734 1.00 97.00 91 ASN A C 1
ATOM 737 O O . ASN A 1 91 ? 4.375 8.983 -20.652 1.00 97.00 91 ASN A O 1
ATOM 741 N N . VAL A 1 92 ? 5.092 7.421 -22.101 1.00 95.62 92 VAL A N 1
ATOM 742 C CA .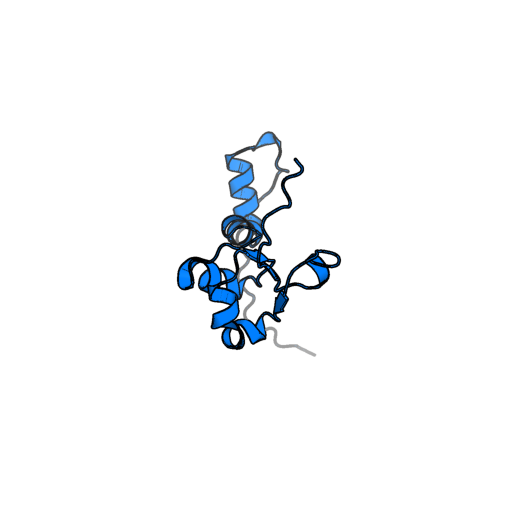 VAL A 1 92 ? 6.241 6.982 -21.310 1.00 95.62 92 VAL A CA 1
ATOM 743 C C . VAL A 1 92 ? 7.518 7.473 -21.989 1.00 95.62 92 VAL A C 1
ATOM 745 O O . VAL A 1 92 ? 7.660 7.288 -23.197 1.00 95.62 92 VAL A O 1
ATOM 748 N N . PRO A 1 93 ? 8.462 8.084 -21.252 1.00 94.81 93 PRO A N 1
ATOM 749 C CA . PRO A 1 93 ? 9.770 8.415 -21.805 1.00 94.81 93 PRO A CA 1
ATOM 750 C C . PRO A 1 93 ? 10.478 7.168 -22.340 1.00 94.81 93 PRO A C 1
ATOM 752 O O . PRO A 1 93 ? 10.349 6.081 -21.766 1.00 94.81 93 PRO A O 1
ATOM 755 N N . GLU A 1 94 ? 11.286 7.328 -23.388 1.00 94.88 94 GLU A N 1
ATOM 756 C CA . GLU A 1 94 ? 12.153 6.253 -23.868 1.00 94.88 94 GLU A CA 1
ATOM 757 C C . GLU A 1 94 ? 13.007 5.719 -22.708 1.00 94.88 94 GLU A C 1
ATOM 759 O O . GLU A 1 94 ? 13.735 6.463 -22.050 1.00 94.88 94 GLU A O 1
ATOM 764 N N . THR A 1 95 ? 12.857 4.427 -22.404 1.00 94.19 95 THR A N 1
ATOM 765 C CA . THR A 1 95 ? 13.472 3.809 -21.227 1.00 94.19 95 THR A CA 1
ATOM 766 C C . THR A 1 95 ? 14.092 2.467 -21.589 1.00 94.19 95 THR A C 1
ATOM 768 O O . THR A 1 95 ? 13.388 1.512 -21.915 1.00 94.19 95 THR A O 1
ATOM 771 N N . TRP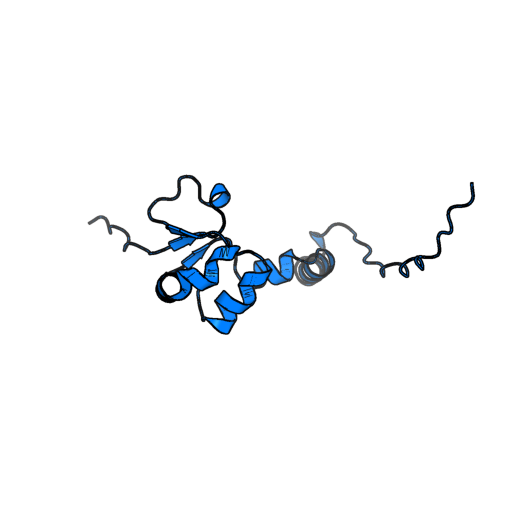 A 1 96 ? 15.412 2.357 -21.445 1.00 93.06 96 TRP A N 1
ATOM 772 C CA . TRP A 1 96 ? 16.111 1.076 -21.515 1.00 93.06 96 TRP A CA 1
ATOM 773 C C . TRP A 1 96 ? 16.117 0.410 -20.132 1.00 93.06 96 TRP A C 1
ATOM 775 O O . TRP A 1 96 ? 16.718 0.910 -19.182 1.00 93.06 96 TRP A O 1
ATOM 785 N N . ILE A 1 97 ? 15.472 -0.755 -20.017 1.00 91.19 97 ILE A N 1
ATOM 786 C CA . ILE A 1 97 ? 15.566 -1.633 -18.841 1.00 91.19 97 ILE A CA 1
ATOM 787 C C . ILE A 1 97 ? 16.712 -2.640 -19.048 1.00 91.19 97 ILE A C 1
ATOM 789 O O . ILE A 1 97 ? 16.566 -3.614 -19.784 1.00 91.19 97 ILE A O 1
ATOM 793 N N . GLY A 1 98 ? 17.863 -2.393 -18.418 1.00 91.31 98 GLY A N 1
ATOM 794 C CA . GLY A 1 98 ? 19.026 -3.290 -18.442 1.00 91.31 98 GLY A CA 1
ATOM 795 C C . GLY A 1 98 ? 19.048 -4.299 -17.287 1.00 91.31 98 GLY A C 1
ATOM 796 O O . GLY A 1 98 ? 18.422 -4.088 -16.247 1.00 91.31 98 GLY A O 1
ATOM 797 N N . ALA A 1 99 ? 19.797 -5.394 -17.450 1.00 86.25 99 ALA A N 1
ATOM 798 C CA . ALA A 1 99 ? 20.084 -6.318 -16.354 1.00 86.25 99 ALA A CA 1
ATOM 799 C C . ALA A 1 99 ? 21.014 -5.662 -15.322 1.00 86.25 99 ALA A C 1
ATOM 801 O O . ALA A 1 99 ? 21.887 -4.866 -15.674 1.00 86.25 99 ALA A O 1
ATOM 802 N N . ALA A 1 100 ? 20.859 -6.024 -14.046 1.00 81.50 100 ALA A N 1
ATOM 803 C CA . ALA A 1 100 ? 21.818 -5.606 -13.034 1.00 81.50 100 ALA A CA 1
ATOM 804 C C . ALA A 1 100 ? 23.200 -6.191 -13.382 1.00 81.50 100 ALA A C 1
ATOM 806 O O . ALA A 1 100 ? 23.290 -7.395 -13.645 1.00 81.50 100 ALA A O 1
ATOM 807 N N . PRO A 1 101 ? 24.277 -5.384 -13.381 1.00 79.69 101 PRO A N 1
ATOM 808 C CA . PRO A 1 101 ? 25.614 -5.929 -13.547 1.00 79.69 101 PRO A CA 1
ATOM 809 C C . PRO A 1 101 ? 25.897 -6.926 -12.413 1.00 79.69 101 PRO A C 1
ATOM 811 O O . PRO A 1 101 ? 25.374 -6.758 -11.302 1.00 79.69 101 PRO A O 1
ATOM 814 N N . PRO A 1 102 ? 26.713 -7.966 -12.658 1.00 83.19 102 PRO A N 1
ATOM 815 C CA . PRO A 1 102 ? 27.071 -8.918 -11.618 1.00 83.19 102 PRO A CA 1
ATOM 816 C C . PRO A 1 102 ? 27.625 -8.165 -10.408 1.00 83.19 102 PRO A C 1
ATOM 818 O O . PRO A 1 102 ? 28.442 -7.250 -10.554 1.00 83.19 102 PRO A O 1
ATOM 821 N N . ARG A 1 103 ? 27.168 -8.530 -9.200 1.00 79.00 103 ARG A N 1
ATOM 822 C CA . ARG A 1 103 ? 27.706 -7.933 -7.973 1.00 79.00 103 ARG A CA 1
ATOM 823 C C . ARG A 1 103 ? 29.226 -8.115 -7.985 1.00 79.00 103 ARG A C 1
ATOM 825 O O . ARG A 1 103 ? 29.680 -9.250 -8.152 1.00 79.00 103 ARG A O 1
ATOM 832 N N . PRO A 1 104 ? 30.018 -7.047 -7.789 1.00 71.50 104 PRO A N 1
ATOM 833 C CA . PRO A 1 104 ? 31.452 -7.212 -7.643 1.00 71.50 104 PRO A CA 1
ATOM 834 C C . PRO A 1 104 ? 31.695 -8.149 -6.461 1.00 71.50 104 PRO A C 1
ATOM 836 O O . PRO A 1 104 ? 31.137 -7.948 -5.378 1.00 71.50 104 PR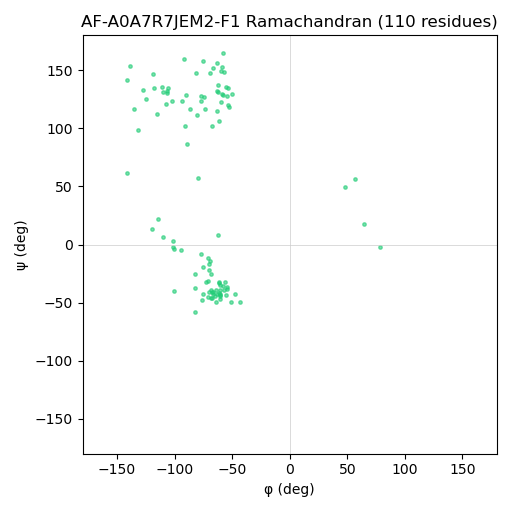O A O 1
ATOM 839 N N . SER A 1 105 ? 32.501 -9.193 -6.671 1.00 68.75 105 SER A N 1
ATOM 840 C CA . SER A 1 105 ? 32.956 -10.019 -5.557 1.00 68.75 105 SER A CA 1
ATOM 841 C C . SER A 1 105 ? 33.627 -9.094 -4.540 1.00 68.75 105 SER A C 1
ATOM 843 O O . SER A 1 105 ? 34.396 -8.203 -4.907 1.00 68.75 105 SER A O 1
ATOM 845 N N . SER A 1 106 ? 33.332 -9.267 -3.253 1.00 59.31 106 SER A N 1
ATOM 846 C CA . SER A 1 106 ? 33.843 -8.426 -2.159 1.00 59.31 106 SER A CA 1
ATOM 847 C C . SER A 1 106 ? 35.374 -8.462 -1.997 1.00 59.31 106 SER A C 1
ATOM 849 O O . SER A 1 106 ? 35.921 -7.873 -1.070 1.00 59.31 106 SER A O 1
ATOM 851 N N . ARG A 1 107 ? 36.106 -9.087 -2.926 1.00 58.69 107 ARG A N 1
ATOM 852 C CA . ARG A 1 107 ? 37.565 -9.037 -3.028 1.00 58.69 107 ARG A CA 1
ATOM 853 C C . ARG A 1 107 ? 38.042 -7.741 -3.695 1.00 58.69 107 ARG A C 1
ATOM 855 O O . ARG A 1 107 ? 38.818 -7.777 -4.644 1.00 58.69 107 ARG A O 1
ATOM 862 N N . ARG A 1 108 ? 37.675 -6.580 -3.151 1.00 56.94 108 ARG A N 1
ATOM 863 C CA . ARG A 1 108 ? 38.554 -5.404 -3.256 1.00 56.94 108 ARG A CA 1
ATOM 864 C C . ARG A 1 108 ? 39.488 -5.445 -2.055 1.00 56.94 108 ARG A C 1
ATOM 866 O O . ARG A 1 108 ? 39.204 -4.881 -1.007 1.00 56.94 108 ARG A O 1
ATOM 873 N N . ARG A 1 109 ? 40.597 -6.176 -2.207 1.00 55.84 109 ARG A N 1
ATOM 874 C CA . ARG A 1 109 ? 41.762 -6.035 -1.328 1.00 55.84 109 ARG A CA 1
ATOM 875 C C . ARG A 1 109 ? 42.245 -4.599 -1.508 1.00 55.84 109 ARG A C 1
ATOM 877 O O . ARG A 1 109 ? 42.781 -4.279 -2.566 1.00 55.84 109 ARG A O 1
ATOM 884 N N . TRP A 1 110 ? 41.996 -3.745 -0.52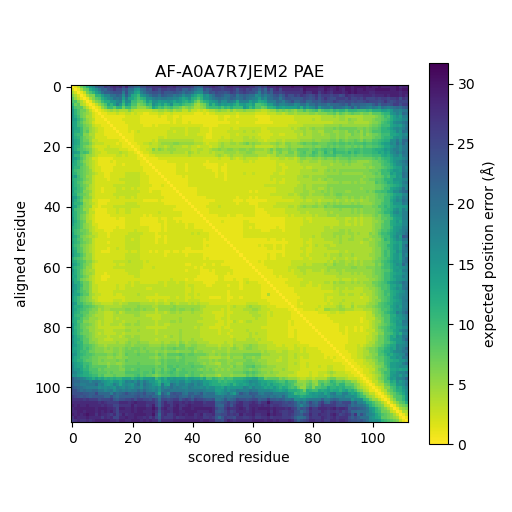0 1.00 51.56 110 TRP A N 1
ATOM 885 C CA . TRP A 1 110 ? 42.653 -2.447 -0.426 1.00 51.56 110 TRP A CA 1
ATOM 886 C C . TRP A 1 110 ? 44.166 -2.701 -0.518 1.00 51.56 110 TRP A C 1
ATOM 888 O O . TRP A 1 110 ? 44.701 -3.503 0.253 1.00 51.56 110 TRP A O 1
ATOM 898 N N . ARG A 1 111 ? 44.821 -2.149 -1.542 1.00 47.75 111 ARG A N 1
ATOM 899 C CA . ARG A 1 111 ? 46.282 -2.132 -1.645 1.00 47.75 111 ARG A CA 1
ATOM 900 C C . ARG A 1 111 ? 46.719 -0.719 -1.238 1.00 47.75 111 ARG A C 1
ATOM 902 O O . ARG A 1 111 ? 46.157 0.208 -1.824 1.00 47.75 111 ARG A O 1
ATOM 909 N N . PRO A 1 112 ? 47.596 -0.580 -0.225 1.00 61.03 112 PRO A N 1
ATOM 910 C CA . PRO A 1 112 ? 48.147 0.711 0.176 1.00 61.03 112 PRO A CA 1
ATOM 911 C C . PRO A 1 112 ? 48.927 1.369 -0.963 1.00 61.03 112 PRO A C 1
ATOM 913 O O . PRO A 1 112 ? 49.440 0.621 -1.833 1.00 61.03 112 PRO A O 1
#

Foldseek 3Di:
DDPPDDQAEEEECDCVVCPPPPRYHYDPLVCCVVCVVSLLPGQEYEDHDLVCLCCSCVVSVHHYPPHPCCSVLVVDPVSVLVVCCVPPVVPHPDDDDDDDDPDPDPPPPDDD

Sequence (112 aa):
MCLEPVPVNRISFDPLRTLGMPRLVHVKPEHMYRHLEQIRVADWLLFPAAWQVNALHYGLGRRIFPSPATYHLGHSKVEMTRALLAVCPHNVPETWIGAAPPRPSSRRRWRP

Nearest PDB structures (foldseek):
  2z04-assembly1_B  TM=5.299E-01  e=6.836E-01  Aquifex aeolicus
  2r3b-assembly1_B  TM=5.760E-01  e=2.847E+00  Enterococcus faecalis V583
  2fmu-assembly1_A  TM=5.129E-01  e=3.038E+00  Mus musculus
  2r2g-assembly1_A  TM=3.775E-01  e=1.808E+00  Ocimum basilicum

Mean predicted aligned error: 7.49 Å

Solvent-accessible surface area (backbone atoms only — not comparable to full-atom values): 7158 Å² total; per-residue (Å²): 135,82,80,76,75,78,90,62,48,33,36,29,40,38,65,80,88,44,65,92,58,78,71,63,44,78,44,58,65,94,45,48,82,83,41,44,74,62,59,75,73,31,66,33,37,32,48,62,52,81,87,44,46,58,53,43,38,74,67,64,66,42,50,52,38,71,45,70,65,52,56,65,38,69,70,34,68,67,58,38,50,54,54,40,48,74,77,42,51,92,80,49,76,93,74,88,86,75,80,81,74,80,78,77,72,86,80,71,74,85,74,135

Secondary structure (DSSP, 8-state):
---PPP---EEES-TGGGTT-SSEEE--GGGGGGGHHHHHH-SEEES--TTTHHIIIIIT---EES-HHHHHHHH-HHHHHHHHHHH-GGGS-----PPPPPPPPS------

Radius of gyration: 20.68 Å; Cα contacts (8 Å, |Δi|>4): 107; chains: 1; bounding box: 80×30×46 Å

pLDDT: mean 89.76, std 13.65, range [39.25, 98.06]